Protein AF-A0A433ST69-F1 (afdb_monomer)

Foldseek 3Di:
DDDDDDPVVVVVVVCVVQPPPNVVVLQVQLVVLQVLLLVVLVPDPQKAFPDNGADRSKTKIFGHEPVLPPDDCDPVSQVVSLVLQVQLQVLCVVVVLDHWDWDADVVVRRGIITMDGSNDSPDDVVVSVVVVVSSCVSRHPD

Nearest PDB structures (foldseek):
  7a0a-assembly2_D  TM=9.692E-01  e=7.967E-15  Mus musculus
  6enz-assembly1_B  TM=9.744E-01  e=7.047E-14  Mus musculus
  2jis-assembly1_A  TM=9.647E-01  e=4.557E-14  Homo sapiens
  2jis-assembly1_B  TM=9.656E-01  e=7.982E-14  Homo sapiens
  6enz-assembly1_A  TM=9.696E-01  e=1.314E-13  Mus musculus

Solvent-accessible surface area (backbone atoms only — not comparable to full-atom values): 8260 Å² total; per-residue (Å²): 134,87,86,76,85,79,65,63,59,64,55,49,54,52,43,72,73,43,39,70,67,48,52,48,53,48,50,53,52,13,41,52,52,36,51,56,49,51,57,49,41,73,73,40,85,47,43,43,68,75,48,101,62,66,60,81,35,36,42,47,32,38,70,46,30,67,85,58,59,94,55,77,87,45,76,67,50,48,52,52,40,32,57,47,43,60,56,43,44,53,49,29,61,73,67,66,82,52,90,70,52,68,49,62,40,75,94,75,71,38,57,38,27,37,48,48,70,41,73,64,81,81,70,45,73,66,58,54,52,47,50,57,53,49,50,49,69,68,26,62,88,88

Secondary structure (DSSP, 8-state):
------THHHHHHHHHHHHHHHHHHHHHHHHHHHHHHHHHHHHSTTEEESSSS-BTTEEEEEE--GGGTTS---HHHHHHHHHHHHHHHHHHHHHTS---EEEEEGGGTEEEEEEEE---TT--HHHHHHHHHHHHHHHTT-

Radius of gyration: 18.25 Å; Cα contacts (8 Å, |Δi|>4): 161; chains: 1; bounding box: 62×32×45 Å

InterPro domains:
  IPR002129 Pyridoxal phosphate-dependent decarboxylase, major domain [PF00282] (2-63)
  IPR015424 Pyridoxal phosphate-dependent transferase [SSF53383] (2-141)

Organism: Elysia chlorotica (NCBI:txid188477)

pLDDT: mean 92.84, std 4.68, range [58.81, 97.5]

Mean predicted aligned error: 4.38 Å

Structure (mmCIF, N/CA/C/O backbone):
data_AF-A0A433ST69-F1
#
_entry.id   AF-A0A433ST69-F1
#
loop_
_atom_site.group_PDB
_atom_site.id
_atom_site.type_symbol
_atom_site.label_atom_id
_atom_site.label_alt_id
_atom_site.label_comp_id
_atom_site.label_asym_id
_atom_site.label_entity_id
_atom_site.label_seq_id
_atom_site.pdbx_PDB_ins_code
_atom_site.Cartn_x
_atom_site.Cartn_y
_atom_site.Cartn_z
_atom_site.occupancy
_atom_site.B_iso_or_equiv
_atom_site.auth_seq_id
_atom_site.auth_comp_id
_atom_site.auth_asym_id
_atom_site.auth_atom_id
_atom_site.pdbx_PDB_model_num
ATOM 1 N N . MET A 1 1 ? 43.042 6.857 2.424 1.00 58.81 1 MET A N 1
ATOM 2 C CA . MET A 1 1 ? 42.179 7.146 1.255 1.00 58.81 1 MET A CA 1
ATOM 3 C C . MET A 1 1 ? 40.756 6.747 1.610 1.00 58.81 1 MET A C 1
ATOM 5 O O . MET A 1 1 ? 40.574 5.633 2.078 1.00 58.81 1 MET A O 1
ATOM 9 N N . CYS A 1 2 ? 39.778 7.642 1.450 1.00 79.62 2 CYS A N 1
ATOM 10 C CA . CYS A 1 2 ? 38.362 7.300 1.611 1.00 79.62 2 CYS A CA 1
ATOM 11 C C . CYS A 1 2 ? 37.861 6.686 0.293 1.00 79.62 2 CYS A C 1
ATOM 13 O O . CYS A 1 2 ? 37.955 7.333 -0.750 1.00 79.62 2 CYS A O 1
ATOM 15 N N . GLY A 1 3 ? 37.413 5.429 0.316 1.00 83.31 3 GLY A N 1
ATOM 16 C CA . GLY A 1 3 ? 36.854 4.758 -0.860 1.00 83.31 3 GLY A CA 1
ATOM 17 C C . GLY A 1 3 ? 35.431 5.238 -1.143 1.00 83.31 3 GLY A C 1
ATOM 18 O O . GLY A 1 3 ? 34.632 5.374 -0.219 1.00 83.31 3 GLY A O 1
ATOM 19 N N . ARG A 1 4 ? 35.103 5.483 -2.417 1.00 92.00 4 ARG A N 1
ATOM 20 C CA . ARG A 1 4 ? 33.747 5.835 -2.865 1.00 92.00 4 ARG A CA 1
ATOM 21 C C . ARG A 1 4 ? 33.208 4.738 -3.775 1.00 92.00 4 ARG A C 1
ATOM 23 O O . ARG A 1 4 ? 33.824 4.435 -4.794 1.00 92.00 4 ARG A O 1
ATOM 30 N N . ASN A 1 5 ? 32.059 4.173 -3.413 1.00 92.75 5 ASN A N 1
ATOM 31 C CA . ASN A 1 5 ? 31.383 3.161 -4.222 1.00 92.75 5 ASN A CA 1
ATOM 32 C C . ASN A 1 5 ? 30.902 3.746 -5.559 1.00 92.75 5 ASN A C 1
ATOM 34 O O . ASN A 1 5 ? 30.479 4.901 -5.639 1.00 92.75 5 ASN A O 1
ATOM 38 N N . VAL A 1 6 ? 30.972 2.939 -6.618 1.00 93.06 6 VAL A N 1
ATOM 39 C CA . VAL A 1 6 ? 30.587 3.334 -7.980 1.00 93.06 6 VAL A CA 1
ATOM 40 C C . VAL A 1 6 ? 29.143 2.902 -8.258 1.00 93.06 6 VAL A C 1
ATOM 42 O O . VAL A 1 6 ? 28.894 1.900 -8.923 1.00 93.06 6 VAL A O 1
ATOM 45 N N . ASP A 1 7 ? 28.166 3.656 -7.750 1.00 94.25 7 ASP A N 1
ATOM 46 C CA . ASP A 1 7 ? 26.740 3.329 -7.940 1.00 94.25 7 ASP A CA 1
ATOM 47 C C . ASP A 1 7 ? 26.182 3.737 -9.314 1.00 94.25 7 ASP A C 1
ATOM 49 O O . ASP A 1 7 ? 25.184 3.177 -9.770 1.00 94.25 7 ASP A O 1
ATOM 53 N N . ILE A 1 8 ? 26.865 4.647 -10.021 1.00 95.94 8 ILE A N 1
ATOM 54 C CA . ILE A 1 8 ? 26.445 5.154 -11.339 1.00 95.94 8 ILE A CA 1
ATOM 55 C C . ILE A 1 8 ? 26.331 4.055 -12.400 1.00 95.94 8 ILE A C 1
ATOM 57 O O . ILE A 1 8 ? 25.488 4.141 -13.288 1.00 95.94 8 ILE A O 1
ATOM 61 N N . VAL A 1 9 ? 27.135 2.993 -12.292 1.00 96.31 9 VAL A N 1
ATOM 62 C CA . VAL A 1 9 ? 27.148 1.901 -13.275 1.00 96.31 9 VAL A CA 1
ATOM 63 C C . VAL A 1 9 ? 25.820 1.139 -13.273 1.00 96.31 9 VAL A C 1
ATOM 65 O O . VAL A 1 9 ? 25.328 0.794 -14.343 1.00 96.31 9 VAL A O 1
ATOM 68 N N . LYS A 1 10 ? 25.193 0.939 -12.103 1.00 96.00 10 LYS A N 1
ATOM 69 C CA . LYS A 1 10 ? 23.901 0.236 -11.987 1.00 96.00 10 LYS A CA 1
ATOM 70 C C . LYS A 1 10 ? 22.795 1.000 -12.715 1.00 96.00 10 LYS A C 1
ATOM 72 O O . LYS A 1 10 ? 22.068 0.423 -13.519 1.00 96.00 10 LYS A O 1
ATOM 77 N N . LEU A 1 11 ? 22.713 2.307 -12.457 1.00 95.81 11 LEU A N 1
ATOM 78 C CA . LEU A 1 11 ? 21.744 3.186 -13.105 1.00 95.81 11 LEU A CA 1
ATOM 79 C C . LEU A 1 11 ? 22.001 3.264 -14.611 1.00 95.81 11 LEU A C 1
ATOM 81 O O . LEU A 1 11 ? 21.078 3.078 -15.395 1.00 95.81 11 LEU A O 1
ATOM 85 N N . TRP A 1 12 ? 23.254 3.487 -15.018 1.00 96.56 12 TRP A N 1
ATOM 86 C CA . TRP A 1 12 ? 23.617 3.595 -16.429 1.00 96.56 12 TRP A CA 1
ATOM 87 C C . TRP A 1 12 ? 23.290 2.316 -17.205 1.00 96.56 12 TRP A C 1
ATOM 89 O O . TRP A 1 12 ? 22.713 2.403 -18.283 1.00 96.56 12 TRP A O 1
ATOM 99 N N . MET A 1 13 ? 23.583 1.131 -16.657 1.00 97.31 13 MET A N 1
ATOM 100 C CA . MET A 1 13 ? 23.238 -0.142 -17.303 1.00 97.31 13 MET A CA 1
ATOM 101 C C . MET A 1 13 ? 21.725 -0.308 -17.476 1.00 97.31 13 MET A C 1
ATOM 103 O O . MET A 1 13 ? 21.276 -0.674 -18.560 1.00 97.31 13 MET A O 1
ATOM 107 N N . GLN A 1 14 ? 20.934 0.002 -16.442 1.00 95.88 14 GLN A N 1
ATOM 108 C CA . GLN A 1 14 ? 19.473 -0.052 -16.530 1.00 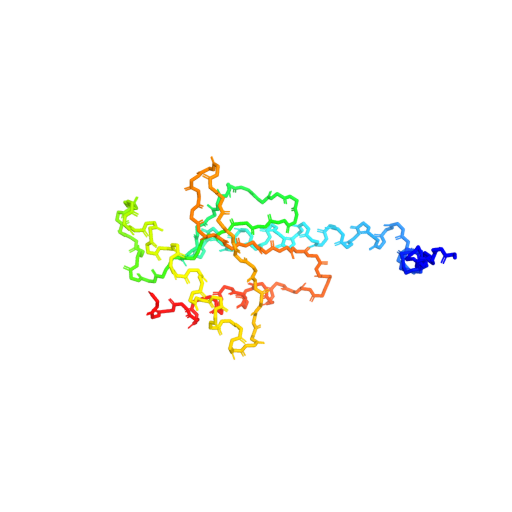95.88 14 GLN A CA 1
ATOM 109 C C . GLN A 1 14 ? 18.935 0.925 -17.583 1.00 95.88 14 GLN A C 1
ATOM 111 O O . GLN A 1 14 ? 18.111 0.542 -18.411 1.00 95.88 14 GLN A O 1
ATOM 116 N N . TRP A 1 15 ? 19.441 2.158 -17.591 1.00 96.38 15 TRP A N 1
ATOM 117 C CA . TRP A 1 15 ? 19.018 3.191 -18.533 1.00 96.38 15 TRP A CA 1
ATOM 118 C C . TRP A 1 15 ? 19.421 2.855 -19.971 1.00 96.38 15 TRP A C 1
ATOM 120 O O . TRP A 1 15 ? 18.638 3.038 -20.893 1.00 96.38 15 TRP A O 1
ATOM 130 N N . ARG A 1 16 ? 20.615 2.291 -20.186 1.00 97.00 16 ARG A N 1
ATOM 131 C CA . ARG A 1 16 ? 21.045 1.817 -21.510 1.00 97.00 16 ARG A CA 1
ATOM 132 C C . ARG A 1 16 ? 20.205 0.652 -22.027 1.00 97.00 16 ARG A C 1
ATOM 134 O O . ARG A 1 16 ? 20.050 0.546 -23.237 1.00 97.00 16 ARG A O 1
ATOM 141 N N . ALA A 1 17 ? 19.702 -0.210 -21.143 1.00 96.50 17 ALA A N 1
ATOM 142 C CA . ALA A 1 17 ? 18.868 -1.349 -21.519 1.00 96.50 17 ALA A CA 1
ATOM 143 C C . ALA A 1 17 ? 17.415 -0.951 -21.828 1.00 96.50 17 ALA A C 1
ATOM 145 O O . ALA A 1 17 ? 16.819 -1.507 -22.744 1.00 96.50 17 ALA A O 1
ATOM 146 N N . LEU A 1 18 ? 16.848 -0.014 -21.063 1.00 95.50 18 LEU A N 1
ATOM 147 C CA . LEU A 1 18 ? 15.449 0.409 -21.197 1.00 95.50 18 LEU A CA 1
ATOM 148 C C . LEU A 1 18 ? 15.264 1.608 -22.138 1.00 95.50 18 LEU A C 1
ATOM 150 O O . LEU A 1 18 ? 14.197 1.771 -22.724 1.00 95.50 18 LEU A O 1
ATOM 154 N N . GLY A 1 19 ? 16.288 2.452 -22.276 1.00 97.06 19 GLY A N 1
ATOM 155 C CA . GLY A 1 19 ? 16.159 3.771 -22.888 1.00 97.06 19 GLY A CA 1
ATOM 156 C C . GLY A 1 19 ? 15.256 4.704 -22.077 1.00 97.06 19 GLY A C 1
ATOM 157 O O . GLY A 1 19 ? 14.754 4.344 -21.012 1.00 97.06 19 GLY A O 1
ATOM 158 N N . ASP A 1 20 ? 15.040 5.911 -22.596 1.00 97.50 20 ASP A N 1
ATOM 159 C CA . ASP A 1 20 ? 14.142 6.884 -21.963 1.00 97.50 20 ASP A CA 1
ATOM 160 C C . ASP A 1 20 ? 12.693 6.379 -21.958 1.00 97.50 20 ASP A C 1
ATOM 162 O O . ASP A 1 20 ? 12.045 6.398 -20.916 1.00 97.50 20 ASP A O 1
ATOM 166 N N . ALA A 1 21 ? 12.232 5.806 -23.075 1.00 97.12 21 ALA A N 1
ATOM 167 C CA . ALA A 1 21 ? 10.875 5.272 -23.207 1.00 97.12 21 ALA A CA 1
ATOM 168 C C . ALA A 1 21 ? 10.569 4.143 -22.205 1.00 97.12 21 ALA A C 1
ATOM 170 O O . ALA A 1 21 ? 9.514 4.135 -21.584 1.00 97.12 21 ALA A O 1
ATOM 171 N N . GLY A 1 22 ? 11.496 3.201 -21.985 1.00 95.44 22 GLY A N 1
ATOM 172 C CA . GLY A 1 22 ? 11.278 2.133 -21.002 1.00 95.44 22 GLY A CA 1
ATOM 173 C C . GLY A 1 22 ? 11.363 2.616 -19.548 1.00 95.44 22 GLY A C 1
ATOM 174 O O . GLY A 1 22 ? 10.836 1.964 -18.644 1.00 95.44 22 GLY A O 1
ATOM 175 N N . MET A 1 23 ? 12.036 3.744 -19.296 1.00 95.19 23 MET A N 1
ATOM 176 C CA . MET A 1 23 ? 12.022 4.404 -17.988 1.00 95.19 23 MET A CA 1
ATOM 177 C C . MET A 1 23 ? 10.701 5.149 -17.762 1.00 95.19 23 MET A C 1
ATOM 179 O O . MET A 1 23 ? 10.157 5.052 -16.665 1.00 95.19 23 MET A O 1
ATOM 183 N N . GLU A 1 24 ? 10.180 5.829 -18.786 1.00 95.94 24 GLU A N 1
ATOM 184 C CA . GLU A 1 24 ? 8.864 6.482 -18.798 1.00 95.94 24 GLU A CA 1
ATOM 185 C C . GLU A 1 24 ? 7.738 5.468 -18.554 1.00 95.94 24 GLU A C 1
ATOM 187 O O . GLU A 1 24 ? 7.036 5.580 -17.553 1.00 95.94 24 GLU A O 1
ATOM 192 N N . GLU A 1 25 ? 7.680 4.389 -19.343 1.00 95.06 25 GLU A N 1
ATOM 193 C CA . GLU A 1 25 ? 6.683 3.314 -19.199 1.00 95.06 25 GLU A CA 1
ATOM 194 C C . GLU A 1 25 ? 6.650 2.742 -17.771 1.00 95.06 25 GLU A C 1
ATOM 196 O O . GLU A 1 25 ? 5.593 2.458 -17.208 1.00 95.06 25 GLU A O 1
ATOM 201 N N . LYS A 1 26 ? 7.822 2.594 -17.139 1.00 92.94 26 LYS A N 1
ATOM 202 C CA . LYS A 1 26 ? 7.916 2.104 -15.760 1.00 92.94 26 LYS A CA 1
ATOM 203 C C . LYS A 1 26 ? 7.271 3.065 -14.757 1.00 92.94 26 LYS A C 1
ATOM 205 O O . LYS A 1 26 ? 6.718 2.604 -13.758 1.00 92.94 26 LYS A O 1
ATOM 210 N N . ILE A 1 27 ? 7.407 4.371 -14.970 1.00 94.06 27 ILE A N 1
ATOM 211 C CA . ILE A 1 27 ? 6.789 5.387 -14.116 1.00 94.06 27 ILE A CA 1
ATOM 212 C C . ILE A 1 27 ? 5.283 5.419 -14.361 1.00 94.06 27 ILE A C 1
ATOM 214 O O . ILE A 1 27 ? 4.530 5.351 -13.389 1.00 94.06 27 ILE A O 1
ATOM 218 N N . ASP A 1 28 ? 4.858 5.423 -15.623 1.00 95.25 28 ASP A N 1
ATOM 219 C CA . ASP 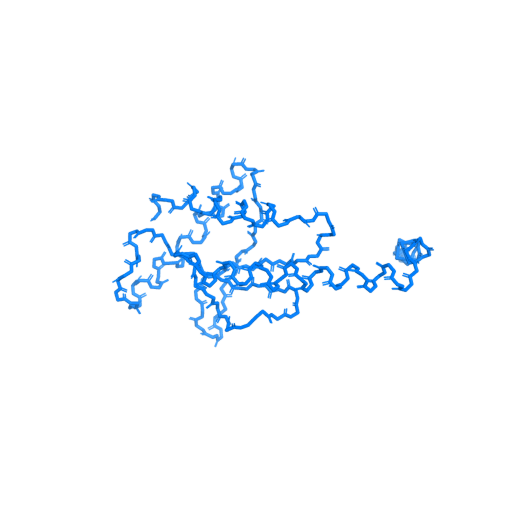A 1 28 ? 3.446 5.435 -16.014 1.00 95.25 28 ASP A CA 1
ATOM 220 C C . ASP A 1 28 ? 2.688 4.244 -15.423 1.00 95.25 28 ASP A C 1
ATOM 222 O O . ASP A 1 28 ? 1.650 4.424 -14.787 1.00 95.25 28 ASP A O 1
ATOM 226 N N . LEU A 1 29 ? 3.267 3.041 -15.495 1.00 94.62 29 LEU A N 1
ATOM 227 C CA . LEU A 1 29 ? 2.706 1.841 -14.870 1.00 94.62 29 LEU A CA 1
ATOM 228 C C . LEU A 1 29 ? 2.569 1.980 -13.343 1.00 94.62 29 LEU A C 1
ATOM 230 O O . LEU A 1 29 ? 1.643 1.440 -12.735 1.00 94.62 29 LEU A O 1
ATOM 234 N N . GLY A 1 30 ? 3.493 2.687 -12.690 1.00 94.88 30 GLY A N 1
ATOM 235 C CA . GLY A 1 30 ? 3.398 2.981 -11.261 1.00 94.88 30 GLY A CA 1
ATOM 236 C C . GLY A 1 30 ? 2.201 3.877 -10.935 1.00 94.88 30 GLY A C 1
ATOM 237 O O . GLY A 1 30 ? 1.492 3.624 -9.958 1.00 94.88 30 GLY A O 1
ATOM 238 N N . PHE A 1 31 ? 1.949 4.890 -11.768 1.00 95.50 31 PHE A N 1
ATOM 239 C CA . PHE A 1 31 ? 0.786 5.771 -11.647 1.00 95.50 31 PHE A CA 1
ATOM 240 C C . PHE A 1 31 ? -0.529 5.046 -11.951 1.00 95.50 31 PHE A C 1
ATOM 242 O O . PHE A 1 31 ? -1.481 5.193 -11.186 1.00 95.50 31 PHE A O 1
ATOM 249 N N . GLU A 1 32 ? -0.573 4.216 -12.995 1.00 95.25 32 GLU A N 1
ATOM 250 C CA . GLU A 1 32 ? -1.742 3.398 -13.344 1.00 95.25 32 GLU A CA 1
ATOM 251 C C . GLU A 1 32 ? -2.128 2.462 -12.190 1.00 95.25 32 GLU A C 1
ATOM 253 O O . GLU A 1 32 ? -3.266 2.476 -11.717 1.00 95.25 32 GLU A O 1
ATOM 258 N N . ASN A 1 33 ? -1.156 1.719 -11.651 1.00 95.62 33 ASN A N 1
ATOM 259 C CA . ASN A 1 33 ? -1.375 0.849 -10.496 1.00 95.62 33 ASN A CA 1
ATOM 260 C C . ASN A 1 33 ? -1.826 1.635 -9.258 1.00 95.62 33 ASN A C 1
ATOM 262 O O . ASN A 1 33 ? -2.654 1.154 -8.478 1.00 95.62 33 ASN A O 1
ATOM 266 N N . ALA A 1 34 ? -1.291 2.844 -9.058 1.00 95.00 34 ALA A N 1
ATOM 267 C CA . ALA A 1 34 ? -1.696 3.684 -7.941 1.00 95.00 34 ALA A CA 1
ATOM 268 C C . ALA A 1 34 ? -3.143 4.168 -8.076 1.00 95.00 34 ALA A C 1
ATOM 270 O O . ALA A 1 34 ? -3.886 4.161 -7.087 1.00 95.00 34 ALA A O 1
ATOM 271 N N . GLN A 1 35 ? -3.561 4.520 -9.291 1.00 94.88 35 GLN A N 1
ATOM 272 C CA . GLN A 1 35 ? -4.942 4.865 -9.591 1.00 94.88 35 GLN A CA 1
ATOM 273 C C . GLN A 1 35 ? -5.873 3.668 -9.375 1.00 94.88 35 GLN A C 1
ATOM 275 O O . GLN A 1 35 ? -6.816 3.783 -8.589 1.00 94.88 35 GLN A O 1
ATOM 280 N N . TYR A 1 36 ? -5.559 2.511 -9.969 1.00 95.25 36 TYR A N 1
ATOM 281 C CA . TYR A 1 36 ? -6.348 1.285 -9.821 1.00 95.25 36 TYR A CA 1
ATOM 282 C C . TYR A 1 36 ? -6.551 0.913 -8.348 1.00 95.25 36 TYR A C 1
ATOM 284 O O . TYR A 1 36 ? -7.678 0.722 -7.886 1.00 95.25 36 TYR A O 1
ATOM 292 N N . PHE A 1 37 ? -5.467 0.867 -7.568 1.00 95.75 37 PHE A N 1
ATOM 293 C CA . PHE A 1 37 ? -5.553 0.502 -6.156 1.00 95.75 37 PHE A CA 1
ATOM 294 C C . PHE A 1 37 ? -6.343 1.530 -5.338 1.00 95.75 37 PHE A C 1
ATOM 296 O O . PHE A 1 37 ? -7.096 1.160 -4.439 1.00 95.75 37 PHE A O 1
ATOM 303 N N . THR A 1 38 ? -6.225 2.819 -5.663 1.00 94.94 38 THR A N 1
ATOM 304 C CA . THR A 1 38 ? -6.988 3.881 -4.992 1.00 94.94 38 THR A CA 1
ATOM 305 C C . THR A 1 38 ? -8.488 3.759 -5.262 1.00 94.94 38 THR A C 1
ATOM 307 O O . THR A 1 38 ? -9.291 3.922 -4.343 1.00 94.94 38 THR A O 1
ATOM 310 N N . GLU A 1 39 ? -8.886 3.446 -6.495 1.00 94.75 39 GLU A N 1
ATOM 311 C CA . GLU A 1 39 ? -10.288 3.196 -6.851 1.00 94.75 39 GLU A CA 1
ATOM 312 C C . GLU A 1 39 ? -10.837 1.970 -6.110 1.00 94.75 39 GLU A C 1
ATOM 314 O O . GLU A 1 39 ? -11.924 2.027 -5.530 1.00 94.75 39 GLU A O 1
ATOM 319 N N . LYS A 1 40 ? -10.051 0.891 -6.023 1.00 95.69 40 LYS A N 1
ATOM 320 C CA . LYS A 1 40 ? -10.416 -0.305 -5.253 1.00 95.69 40 LYS A CA 1
ATOM 321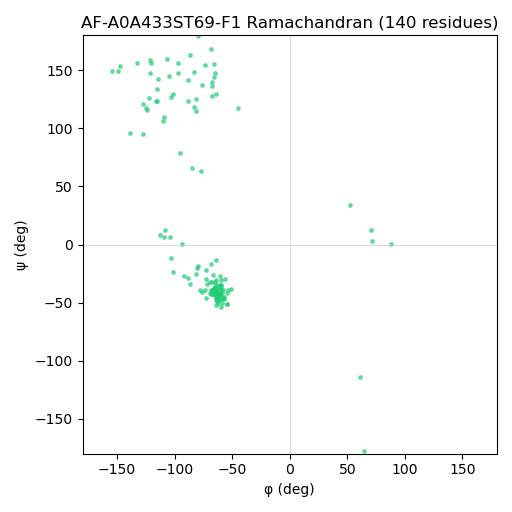 C C . LYS A 1 40 ? -10.566 -0.030 -3.761 1.00 95.69 40 LYS A C 1
ATOM 323 O O . LYS A 1 40 ? -11.555 -0.464 -3.170 1.00 95.69 40 LYS A O 1
ATOM 328 N N . LEU A 1 41 ? -9.641 0.718 -3.157 1.00 95.06 41 LEU A N 1
ATOM 329 C CA . LEU A 1 41 ? -9.722 1.117 -1.747 1.00 95.06 41 LEU A CA 1
ATOM 330 C C . LEU A 1 41 ? -10.985 1.936 -1.451 1.00 95.06 41 LEU A C 1
ATOM 332 O O . LEU A 1 41 ? -11.555 1.790 -0.377 1.00 95.06 41 LEU A O 1
ATOM 336 N N . LYS A 1 42 ? -11.435 2.782 -2.388 1.00 93.81 42 LYS A N 1
ATOM 337 C CA . LYS A 1 42 ? -12.653 3.596 -2.222 1.00 93.81 42 LYS A CA 1
ATOM 338 C C . LYS A 1 42 ? -13.937 2.762 -2.232 1.00 93.81 42 LYS A C 1
ATOM 340 O O . LYS A 1 42 ? -14.900 3.142 -1.573 1.00 93.81 42 LYS A O 1
ATOM 345 N N . VAL A 1 43 ? -13.965 1.663 -2.987 1.00 94.69 43 VAL A N 1
ATOM 346 C CA . VAL A 1 43 ? -15.140 0.777 -3.102 1.00 94.69 43 VAL A CA 1
ATOM 347 C C . VAL A 1 43 ? -15.151 -0.306 -2.020 1.00 94.69 43 VAL A C 1
ATOM 349 O O . VAL A 1 43 ? -16.216 -0.774 -1.622 1.00 94.69 43 VAL A O 1
ATOM 352 N N . THR A 1 44 ? -13.978 -0.713 -1.536 1.00 94.31 44 THR A N 1
ATOM 353 C CA . THR A 1 44 ? -13.846 -1.809 -0.570 1.00 94.31 44 THR A CA 1
ATOM 354 C C . THR A 1 44 ? -14.117 -1.319 0.849 1.00 94.31 44 THR A C 1
ATOM 356 O O . THR A 1 44 ? -13.476 -0.392 1.343 1.00 94.31 44 THR A O 1
ATOM 359 N N . GLU A 1 45 ? -15.057 -1.964 1.538 1.00 92.88 45 GLU A N 1
ATOM 360 C CA . GLU A 1 45 ? -15.358 -1.646 2.932 1.00 92.88 45 GLU A CA 1
ATOM 361 C C . GLU A 1 45 ? -14.160 -1.959 3.840 1.00 92.88 45 GLU A C 1
ATOM 363 O O . GLU A 1 45 ? -13.423 -2.914 3.616 1.00 92.88 45 GLU A O 1
ATOM 368 N N . GLY A 1 46 ? -13.981 -1.179 4.905 1.00 93.31 46 GLY A N 1
ATOM 369 C CA . GLY A 1 46 ? -12.885 -1.389 5.849 1.00 93.31 46 GLY A CA 1
ATOM 370 C C . GLY A 1 46 ? -11.594 -0.679 5.471 1.00 93.31 46 GLY A C 1
ATOM 371 O O . GLY A 1 46 ? -10.639 -0.741 6.234 1.00 93.31 46 GLY A O 1
ATOM 372 N N . PHE A 1 47 ? -11.561 0.052 4.361 1.00 95.50 47 PHE A N 1
ATOM 373 C CA . PHE A 1 47 ? -10.426 0.888 3.998 1.00 95.50 47 PHE A CA 1
ATOM 374 C C . PHE A 1 47 ? -10.835 2.355 3.993 1.00 95.50 47 PHE A C 1
ATOM 376 O O . PHE A 1 47 ? -11.881 2.733 3.468 1.00 95.50 47 PHE A O 1
ATOM 383 N N . LYS A 1 48 ? -10.003 3.201 4.604 1.00 93.94 48 LYS A N 1
ATOM 384 C CA . LYS A 1 48 ? -10.215 4.649 4.633 1.00 93.94 48 LYS A CA 1
ATOM 385 C C . LYS A 1 48 ? -8.965 5.360 4.156 1.00 93.94 48 LYS A C 1
ATOM 387 O O . LYS A 1 48 ? -7.899 5.214 4.744 1.00 93.94 48 LYS A O 1
ATOM 392 N N . MET A 1 49 ? -9.100 6.142 3.095 1.00 94.62 49 MET A N 1
ATOM 393 C CA . MET A 1 49 ? -7.997 6.924 2.549 1.00 94.62 49 MET A CA 1
ATOM 394 C C . MET A 1 49 ? -7.578 8.038 3.519 1.00 94.62 49 MET A C 1
ATOM 396 O O . MET A 1 49 ? -8.427 8.732 4.079 1.00 94.62 49 MET A O 1
ATOM 400 N N . VAL A 1 50 ? -6.266 8.223 3.696 1.00 92.4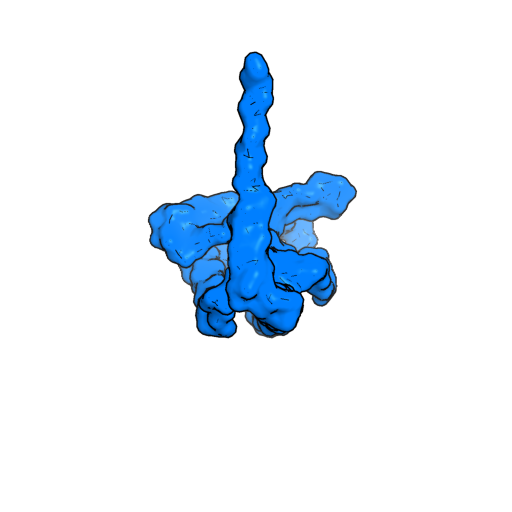4 50 VAL A N 1
ATOM 401 C CA . VAL A 1 50 ? -5.703 9.320 4.509 1.00 92.44 50 VAL A CA 1
ATOM 402 C C . VAL A 1 50 ? -5.822 10.655 3.781 1.00 92.44 50 VAL A C 1
ATOM 404 O O . VAL A 1 50 ? -6.114 11.685 4.384 1.00 92.44 50 VAL A O 1
ATOM 407 N N . LEU A 1 51 ? -5.602 10.627 2.468 1.00 88.12 51 LEU A N 1
ATOM 408 C CA . LEU A 1 51 ? -5.752 11.759 1.563 1.00 88.12 51 LEU A CA 1
ATOM 409 C C . LEU A 1 51 ? -6.773 11.398 0.476 1.00 88.12 51 LEU A C 1
ATOM 411 O O . LEU A 1 51 ? -6.834 10.236 0.084 1.00 88.12 51 LEU A O 1
ATOM 415 N N . PRO A 1 52 ? -7.562 12.359 -0.037 1.00 82.75 52 PRO A N 1
ATOM 416 C CA . PRO A 1 52 ? -8.591 12.082 -1.048 1.00 82.75 52 PRO A CA 1
ATOM 417 C C . PRO A 1 52 ? -8.022 11.489 -2.350 1.00 82.75 52 PRO A C 1
ATOM 419 O O . PRO A 1 52 ? -8.705 10.730 -3.050 1.00 82.75 52 PRO A O 1
ATOM 422 N N . GLU A 1 53 ? -6.762 11.810 -2.641 1.00 84.88 53 GLU A N 1
ATOM 423 C CA . GLU A 1 53 ? -5.997 11.355 -3.796 1.00 84.88 53 GLU A CA 1
ATOM 424 C C . GLU A 1 53 ? -4.611 10.867 -3.359 1.00 84.88 53 GLU A C 1
ATOM 426 O O . GLU A 1 53 ? -4.094 11.252 -2.303 1.00 84.88 53 GLU A O 1
ATOM 431 N N . PHE A 1 54 ? -4.015 9.998 -4.173 1.00 84.69 54 PHE A N 1
ATOM 432 C CA . PHE A 1 54 ? -2.656 9.513 -3.964 1.00 84.69 54 PHE A CA 1
ATOM 433 C C . PHE A 1 54 ? -1.627 10.606 -4.301 1.00 84.69 54 PHE A C 1
ATOM 435 O O . PHE A 1 54 ? -1.885 11.512 -5.089 1.00 84.69 54 PHE A O 1
ATOM 442 N N . GLN A 1 55 ? -0.437 10.529 -3.700 1.00 84.00 55 GLN A N 1
ATOM 443 C CA . GLN A 1 55 ? 0.649 11.477 -3.965 1.00 84.00 55 GLN A CA 1
ATOM 444 C C . GLN A 1 55 ? 1.768 10.776 -4.738 1.00 84.00 55 GLN A C 1
ATOM 446 O O . GLN A 1 55 ? 2.539 10.000 -4.162 1.00 84.00 55 GLN A O 1
ATOM 451 N N . CYS 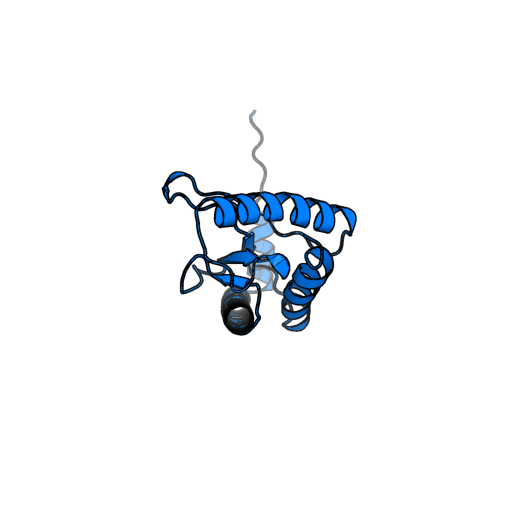A 1 56 ? 1.879 11.075 -6.037 1.00 88.94 56 CYS A N 1
ATOM 452 C CA . CYS A 1 56 ? 2.773 10.372 -6.964 1.00 88.94 56 CYS A CA 1
ATOM 453 C C . CYS A 1 56 ? 2.399 8.881 -7.059 1.00 88.94 56 CYS A C 1
ATOM 455 O O . CYS A 1 56 ? 1.304 8.564 -7.493 1.00 88.94 56 CYS A O 1
ATOM 457 N N . ILE A 1 57 ? 3.254 7.970 -6.599 1.00 92.06 57 ILE A N 1
ATOM 458 C CA . ILE A 1 57 ? 2.980 6.523 -6.554 1.00 92.06 57 ILE A CA 1
ATOM 459 C C . ILE A 1 57 ? 2.746 6.015 -5.122 1.00 92.06 57 ILE A C 1
ATOM 461 O O . ILE A 1 57 ? 2.783 4.810 -4.871 1.00 92.06 57 ILE A O 1
ATOM 465 N N . ASN A 1 58 ? 2.563 6.933 -4.164 1.00 93.94 58 ASN A N 1
ATOM 466 C CA . ASN A 1 58 ? 2.355 6.616 -2.753 1.00 93.94 58 ASN A CA 1
ATOM 467 C C . ASN A 1 58 ? 0.877 6.717 -2.385 1.00 93.94 58 ASN A C 1
ATOM 469 O O . ASN A 1 58 ? 0.244 7.758 -2.588 1.00 93.94 58 ASN A O 1
ATOM 473 N N . ILE A 1 59 ? 0.365 5.667 -1.753 1.00 94.88 59 ILE A N 1
ATOM 474 C CA . ILE A 1 59 ? -1.028 5.581 -1.322 1.00 94.88 59 ILE A CA 1
ATOM 475 C C . ILE A 1 59 ? -1.038 5.348 0.180 1.00 94.88 59 ILE A C 1
ATOM 477 O O . ILE A 1 59 ? -0.389 4.426 0.684 1.00 94.88 59 ILE A O 1
ATOM 481 N N . CYS A 1 60 ? -1.766 6.209 0.885 1.00 95.00 60 CYS A N 1
ATOM 482 C CA . CYS A 1 60 ? -1.857 6.207 2.336 1.00 95.00 60 CYS A CA 1
ATOM 483 C C . CYS A 1 60 ? -3.293 5.897 2.761 1.00 95.00 60 CYS A C 1
ATOM 485 O O . CYS A 1 60 ? -4.217 6.620 2.380 1.00 95.00 60 CYS A O 1
ATOM 487 N N . PHE A 1 61 ? -3.480 4.852 3.564 1.00 95.81 61 PHE A N 1
ATOM 488 C CA . PHE A 1 61 ? -4.803 4.402 3.999 1.00 95.81 61 PHE A CA 1
ATOM 489 C C . PHE A 1 61 ? -4.770 3.793 5.406 1.00 95.81 61 PHE A C 1
ATOM 491 O O . PHE A 1 61 ? -3.753 3.266 5.856 1.00 95.81 61 PHE A O 1
ATOM 498 N N . TRP A 1 62 ? -5.901 3.846 6.101 1.00 95.81 62 TRP A N 1
ATOM 499 C CA . TRP A 1 62 ? -6.172 3.079 7.312 1.00 95.81 62 TRP A CA 1
ATOM 500 C C . TRP A 1 62 ? -6.966 1.821 6.971 1.00 95.81 62 TRP A C 1
ATOM 502 O O . TRP A 1 62 ? -7.808 1.837 6.071 1.00 95.81 62 TRP A O 1
ATOM 512 N N . TYR A 1 63 ? -6.724 0.759 7.735 1.00 96.12 63 TYR A N 1
ATOM 513 C CA . TYR A 1 63 ? -7.565 -0.432 7.749 1.00 96.12 63 TYR A CA 1
ATOM 514 C C . TYR A 1 63 ? -8.444 -0.417 9.002 1.00 96.12 63 TYR A C 1
ATOM 516 O O . TYR A 1 63 ? -7.950 -0.263 10.119 1.00 96.12 63 TYR A O 1
ATOM 524 N N . ILE A 1 64 ? -9.746 -0.571 8.800 1.00 95.25 64 ILE A N 1
ATOM 525 C CA . ILE A 1 64 ? -10.785 -0.553 9.818 1.00 95.25 64 ILE A CA 1
ATOM 526 C C . ILE A 1 64 ? -11.311 -1.988 9.958 1.00 95.25 64 ILE A C 1
ATOM 528 O O . ILE A 1 64 ? -12.008 -2.485 9.060 1.00 95.25 64 ILE A O 1
ATOM 532 N N . PRO A 1 65 ? -11.020 -2.674 11.075 1.00 93.00 65 PRO A N 1
ATOM 533 C CA . PRO A 1 65 ? -11.503 -4.028 11.292 1.00 93.00 65 PRO A CA 1
ATOM 534 C C . PRO A 1 65 ? -13.028 -4.053 11.416 1.00 93.00 65 PRO A C 1
ATOM 536 O O . PRO A 1 65 ? -13.654 -3.068 11.816 1.00 93.00 65 PRO A O 1
ATOM 539 N N . ARG A 1 66 ? -13.636 -5.205 11.117 1.00 92.06 66 ARG A N 1
ATOM 540 C CA . ARG A 1 66 ? -15.101 -5.379 11.044 1.00 92.06 66 ARG A CA 1
ATOM 541 C C . ARG A 1 66 ? -15.839 -4.871 12.281 1.00 92.06 66 ARG A C 1
ATOM 543 O O . ARG A 1 66 ? -16.877 -4.234 12.157 1.00 92.06 66 ARG A O 1
ATOM 550 N N . ARG A 1 67 ? -15.271 -5.076 13.473 1.00 90.94 67 ARG A N 1
ATOM 551 C CA . ARG A 1 67 ? -15.861 -4.644 14.753 1.00 90.94 67 ARG A CA 1
ATOM 552 C C . ARG A 1 67 ? -15.901 -3.123 14.965 1.00 90.94 67 ARG A C 1
ATOM 554 O O . ARG A 1 67 ? -16.582 -2.668 15.887 1.00 90.94 67 ARG A O 1
ATOM 561 N N . LEU A 1 68 ? -15.134 -2.356 14.188 1.00 90.94 68 LEU A N 1
ATOM 562 C CA . LEU A 1 68 ? -15.049 -0.893 14.262 1.00 90.94 68 LEU A CA 1
ATOM 563 C C . LEU A 1 68 ? -15.834 -0.190 13.145 1.00 90.94 68 LEU A C 1
ATOM 565 O O . LEU A 1 68 ? -16.054 1.017 13.235 1.00 90.94 68 LEU A O 1
ATOM 569 N N . ARG A 1 69 ? -16.294 -0.920 12.124 1.00 91.69 69 ARG A N 1
ATOM 570 C CA . ARG A 1 69 ? -17.075 -0.360 11.009 1.00 91.69 69 ARG A CA 1
ATOM 571 C C . ARG A 1 69 ? -18.450 0.111 11.490 1.00 91.69 69 ARG A C 1
ATOM 573 O O . ARG A 1 69 ? -19.067 -0.525 12.341 1.00 91.69 69 ARG A O 1
ATOM 580 N N . GLY A 1 70 ? -18.910 1.252 10.974 1.00 87.56 70 GLY A N 1
ATOM 581 C CA . GLY A 1 70 ? -20.217 1.837 11.307 1.00 87.56 70 GLY A CA 1
ATOM 582 C C . GLY A 1 70 ? -20.344 2.429 12.719 1.00 87.56 70 GLY A C 1
ATOM 583 O O . GLY A 1 70 ? -21.426 2.881 13.089 1.00 87.56 70 GLY A O 1
ATOM 584 N N . LYS A 1 71 ? -19.266 2.441 13.515 1.00 89.56 71 LYS A N 1
ATOM 585 C CA . LYS A 1 71 ? -19.227 3.107 14.825 1.00 89.56 71 LYS A CA 1
ATOM 586 C C . LYS A 1 71 ? -18.854 4.582 14.690 1.00 89.56 71 LYS A C 1
ATOM 588 O O . LYS A 1 71 ? -18.325 5.014 13.670 1.00 89.56 71 LYS A O 1
ATOM 593 N N . ILE A 1 72 ? -19.126 5.345 15.745 1.00 89.25 72 ILE A N 1
ATOM 594 C CA . ILE A 1 72 ? -18.736 6.753 15.835 1.00 89.25 72 ILE A CA 1
ATOM 595 C C . ILE A 1 72 ? -17.208 6.833 15.921 1.00 89.25 72 ILE A C 1
ATOM 597 O O . ILE A 1 72 ? -16.599 6.189 16.774 1.00 89.25 72 ILE A O 1
ATOM 601 N N . GLU A 1 73 ? -16.604 7.635 15.047 1.00 90.62 73 GLU A N 1
ATOM 602 C CA . GLU A 1 73 ? -15.157 7.865 14.985 1.00 90.62 73 GLU A CA 1
ATOM 603 C C . GLU A 1 73 ? -14.690 8.830 16.090 1.00 90.62 73 GLU A C 1
ATOM 605 O O . GLU A 1 73 ? -14.231 9.944 15.831 1.00 90.62 73 GLU A O 1
ATOM 610 N N . ASP A 1 74 ? -14.853 8.424 17.348 1.00 92.19 74 ASP A N 1
ATOM 611 C CA . ASP A 1 74 ? -14.369 9.184 18.495 1.00 92.19 74 ASP A CA 1
ATOM 612 C C . ASP A 1 74 ? -12.858 8.978 18.739 1.00 92.19 74 ASP A C 1
ATOM 614 O O . ASP A 1 74 ? -12.148 8.268 18.021 1.00 92.19 74 ASP A O 1
ATOM 618 N N . LYS A 1 75 ? -12.324 9.640 19.770 1.00 89.69 75 LYS A N 1
ATOM 619 C CA . LYS A 1 75 ? -10.898 9.536 20.105 1.00 89.69 75 LYS A CA 1
ATOM 620 C C . LYS A 1 75 ? -10.496 8.112 20.511 1.00 89.69 75 LYS A C 1
ATOM 622 O O . LYS A 1 75 ? -9.374 7.711 20.211 1.00 89.69 75 LYS A O 1
ATOM 627 N N . ALA A 1 76 ? -11.379 7.371 21.181 1.00 91.75 76 ALA A N 1
ATOM 628 C CA . ALA A 1 76 ? -11.110 5.993 21.585 1.00 91.75 76 ALA A CA 1
ATOM 629 C C . ALA A 1 76 ? -11.066 5.075 20.356 1.00 91.75 76 ALA A C 1
ATOM 631 O O . ALA A 1 76 ? -10.142 4.282 20.210 1.00 91.75 76 ALA A O 1
ATOM 632 N N . TRP A 1 77 ? -11.979 5.271 19.407 1.00 93.19 77 TRP A N 1
ATOM 633 C CA . TRP A 1 77 ? -12.017 4.571 18.131 1.00 93.19 77 TRP A CA 1
ATOM 634 C C . TRP A 1 77 ? -10.715 4.751 17.343 1.00 93.19 77 TRP A C 1
ATOM 636 O O . TRP A 1 77 ? -10.121 3.775 16.887 1.00 93.19 77 TRP A O 1
ATOM 646 N N . TRP A 1 78 ? -10.206 5.984 17.243 1.00 93.19 78 TRP A N 1
ATOM 647 C CA . TRP A 1 78 ? -8.928 6.243 16.572 1.00 93.19 78 TRP A CA 1
ATOM 648 C C . TRP A 1 78 ? -7.726 5.649 17.317 1.00 93.19 78 TRP A C 1
ATOM 650 O O . TRP A 1 78 ? -6.775 5.208 16.671 1.00 93.19 78 TRP A O 1
ATOM 660 N N . GLN A 1 79 ? -7.763 5.583 18.653 1.00 92.00 79 GLN A N 1
ATOM 661 C CA . GLN A 1 79 ? -6.755 4.854 19.434 1.00 92.00 79 GLN A CA 1
ATOM 662 C C . GLN A 1 79 ? -6.787 3.355 19.129 1.00 92.00 79 GLN A C 1
ATOM 664 O O . GLN A 1 79 ? -5.739 2.740 18.965 1.00 92.00 79 GLN A O 1
ATOM 669 N N . GLU A 1 80 ? -7.968 2.768 18.961 1.00 92.31 80 GLU A N 1
ATOM 670 C CA . GLU A 1 80 ? -8.062 1.365 18.575 1.00 92.31 80 GLU A CA 1
ATOM 671 C C . GLU A 1 80 ? -7.522 1.110 17.162 1.00 92.31 80 GLU A C 1
ATOM 673 O O . GLU A 1 80 ? -6.763 0.163 16.961 1.00 92.31 80 GLU A O 1
ATOM 678 N N . VAL A 1 81 ? -7.834 1.976 16.189 1.00 93.62 81 VAL A N 1
ATOM 679 C CA . VAL A 1 81 ? -7.252 1.896 14.834 1.00 93.62 81 VAL A CA 1
ATOM 680 C C . VAL A 1 81 ? -5.726 2.027 14.877 1.00 93.62 81 VAL A C 1
ATOM 682 O O . VAL A 1 81 ? -5.021 1.305 14.168 1.00 93.62 81 VAL A O 1
ATOM 685 N N . ASN A 1 82 ? -5.198 2.890 15.751 1.00 94.06 82 ASN A N 1
ATOM 686 C CA . ASN A 1 82 ? -3.759 3.024 15.962 1.00 94.06 82 ASN A CA 1
ATOM 687 C C . ASN A 1 82 ? -3.102 1.701 16.388 1.00 94.06 82 ASN A C 1
ATOM 689 O O . ASN A 1 82 ? -1.999 1.394 15.929 1.00 94.06 82 ASN A O 1
ATOM 693 N N . ASP A 1 83 ? -3.779 0.932 17.242 1.00 93.94 83 ASP A N 1
ATOM 694 C CA . ASP A 1 83 ? -3.290 -0.332 17.798 1.00 93.94 83 ASP A CA 1
ATOM 695 C C . ASP A 1 83 ? -3.486 -1.521 16.849 1.00 93.94 83 ASP A C 1
ATOM 697 O O . ASP A 1 83 ? -2.741 -2.505 16.918 1.00 93.94 83 ASP A O 1
ATOM 701 N N . VAL A 1 84 ? -4.462 -1.442 15.938 1.00 94.56 84 VAL A N 1
ATOM 702 C CA . VAL A 1 84 ? -4.654 -2.431 14.865 1.00 94.56 84 VAL A CA 1
ATOM 703 C C . VAL A 1 84 ? -3.428 -2.466 13.957 1.00 94.56 84 VAL A C 1
ATOM 705 O O . VAL A 1 84 ? -2.991 -3.550 13.563 1.00 94.56 84 VAL A O 1
ATOM 708 N N . ALA A 1 85 ? -2.832 -1.307 13.661 1.00 93.88 85 ALA A N 1
ATOM 709 C CA . ALA A 1 85 ? -1.792 -1.229 12.647 1.00 93.88 85 ALA A CA 1
ATOM 710 C C . ALA A 1 85 ? -0.523 -2.061 12.951 1.00 93.88 85 ALA A C 1
ATOM 712 O O . ALA A 1 85 ? -0.136 -2.885 12.108 1.00 93.88 85 ALA A O 1
ATOM 713 N N . PRO A 1 86 ? 0.090 -1.944 14.149 1.00 94.81 86 PRO A N 1
ATOM 714 C CA . PRO A 1 86 ? 1.205 -2.792 14.570 1.00 94.81 86 PRO A CA 1
ATOM 715 C C . PRO A 1 86 ? 0.855 -4.284 14.618 1.00 94.81 86 PRO A C 1
ATOM 717 O O . PRO A 1 86 ? 1.644 -5.110 14.159 1.00 94.81 86 PRO A O 1
ATOM 720 N N . LYS A 1 87 ? -0.339 -4.642 15.117 1.00 95.44 87 LYS A N 1
ATOM 721 C CA . LYS A 1 87 ? -0.786 -6.044 15.226 1.00 95.44 87 LYS A CA 1
ATOM 722 C C . LYS A 1 87 ? -0.929 -6.696 13.857 1.00 95.44 87 LYS A C 1
ATOM 724 O O . LYS A 1 87 ? -0.451 -7.808 13.637 1.00 95.44 87 LYS A O 1
ATOM 729 N N . LEU A 1 88 ? -1.556 -5.995 12.915 1.00 95.12 88 LEU A N 1
ATOM 730 C CA . LEU A 1 88 ? -1.710 -6.491 11.554 1.00 95.12 88 LEU A CA 1
ATOM 731 C C . LEU A 1 88 ? -0.345 -6.606 10.860 1.00 95.12 88 LEU A C 1
ATOM 733 O O . LEU A 1 88 ? -0.086 -7.601 10.188 1.00 95.12 88 LEU A O 1
ATOM 737 N N . LYS A 1 89 ? 0.570 -5.649 11.084 1.00 93.75 89 LYS A N 1
ATOM 738 C CA . LYS A 1 89 ? 1.945 -5.722 10.569 1.00 93.75 89 LYS A CA 1
ATOM 739 C C . LYS A 1 89 ? 2.701 -6.934 11.112 1.00 93.75 89 LYS A C 1
ATOM 741 O O . LYS A 1 89 ? 3.395 -7.605 10.352 1.00 93.75 89 LYS A O 1
ATOM 746 N N . GLU A 1 90 ? 2.573 -7.230 12.400 1.00 94.69 90 GLU A N 1
ATOM 747 C CA . GLU A 1 90 ? 3.174 -8.420 13.004 1.00 94.69 90 GLU A CA 1
ATOM 748 C C . GLU A 1 90 ? 2.654 -9.702 12.339 1.00 94.69 90 GLU A C 1
ATOM 750 O O . GLU A 1 90 ? 3.440 -10.581 11.980 1.00 94.69 90 GLU A O 1
ATOM 755 N N . ARG A 1 91 ? 1.340 -9.784 12.100 1.00 95.38 91 ARG A N 1
ATOM 756 C CA . ARG A 1 91 ? 0.715 -10.919 11.407 1.00 95.38 91 ARG A CA 1
ATOM 757 C C . ARG A 1 91 ? 1.179 -11.046 9.958 1.00 95.38 91 ARG A C 1
ATOM 759 O O . ARG A 1 91 ? 1.497 -12.152 9.537 1.00 95.38 91 ARG A O 1
ATOM 766 N N . MET A 1 92 ? 1.297 -9.932 9.235 1.00 94.25 92 MET A N 1
ATOM 767 C CA . MET A 1 92 ? 1.864 -9.894 7.881 1.00 94.25 92 MET A CA 1
ATOM 768 C C . MET A 1 92 ? 3.296 -10.446 7.856 1.00 94.25 92 MET A C 1
ATOM 770 O O . MET A 1 92 ? 3.622 -11.288 7.023 1.00 94.25 92 MET A O 1
ATOM 774 N N . MET A 1 93 ? 4.143 -10.032 8.808 1.00 93.81 93 MET A N 1
ATOM 775 C CA . MET A 1 93 ? 5.526 -10.517 8.901 1.00 93.81 93 MET A CA 1
ATOM 776 C C . MET A 1 93 ? 5.607 -12.005 9.251 1.00 93.81 93 MET A C 1
ATOM 778 O O . MET A 1 93 ? 6.434 -12.711 8.683 1.00 93.81 93 MET A O 1
ATOM 782 N N . LYS A 1 94 ? 4.747 -12.490 10.156 1.00 94.56 94 LYS A N 1
ATOM 783 C CA . LYS A 1 94 ? 4.681 -13.913 10.529 1.00 94.56 94 LYS A CA 1
ATOM 784 C C . LYS A 1 94 ? 4.156 -14.793 9.394 1.00 94.56 94 LYS A C 1
ATOM 786 O O . LYS A 1 94 ? 4.653 -15.899 9.219 1.00 94.56 94 LYS A O 1
ATOM 791 N N . ALA A 1 95 ? 3.164 -14.315 8.643 1.00 95.50 95 ALA A N 1
ATOM 792 C CA . ALA A 1 95 ? 2.612 -15.033 7.497 1.00 95.50 95 ALA A CA 1
ATOM 793 C C . ALA A 1 95 ? 3.573 -15.043 6.296 1.00 95.50 95 ALA A C 1
ATOM 795 O O . ALA A 1 95 ? 3.551 -15.985 5.511 1.00 95.50 95 ALA A O 1
ATOM 796 N N . GLY A 1 96 ? 4.406 -14.006 6.147 1.00 94.12 96 GLY A N 1
ATOM 797 C CA . GLY A 1 96 ? 5.364 -13.888 5.043 1.00 94.12 96 GLY A CA 1
ATOM 798 C C . GLY A 1 96 ? 4.717 -13.629 3.678 1.00 94.12 96 GLY A C 1
ATOM 799 O O . GLY A 1 96 ? 5.385 -13.736 2.656 1.00 94.12 96 GLY A O 1
ATOM 800 N N . THR A 1 97 ? 3.428 -13.295 3.656 1.00 92.62 97 THR A N 1
ATOM 801 C CA . THR A 1 97 ? 2.614 -13.101 2.446 1.00 92.62 97 THR A CA 1
ATOM 802 C C . THR A 1 97 ? 2.701 -11.685 1.894 1.00 92.62 97 THR A C 1
ATOM 804 O O . THR A 1 97 ? 2.643 -11.482 0.685 1.00 92.62 97 THR A O 1
ATOM 807 N N . LEU A 1 98 ? 2.842 -10.693 2.774 1.00 92.81 98 LEU A N 1
ATOM 808 C CA . LEU A 1 98 ? 2.820 -9.284 2.412 1.00 92.81 98 LEU A CA 1
ATOM 809 C C . LEU A 1 98 ? 3.706 -8.461 3.353 1.00 92.81 98 LEU A C 1
ATOM 811 O O . LEU A 1 98 ? 3.852 -8.765 4.536 1.00 92.81 98 LEU A O 1
ATOM 815 N N . MET A 1 99 ? 4.291 -7.375 2.842 1.00 93.19 99 MET A N 1
ATOM 816 C CA . MET A 1 99 ? 5.088 -6.455 3.648 1.00 93.19 99 MET A CA 1
ATOM 817 C C . MET A 1 99 ? 4.807 -4.996 3.279 1.00 93.19 99 MET A C 1
ATOM 819 O O . MET A 1 99 ? 5.439 -4.436 2.392 1.00 93.19 99 MET A O 1
ATOM 823 N N . ILE A 1 100 ? 3.910 -4.350 4.027 1.00 94.50 100 ILE A N 1
ATOM 824 C CA . ILE A 1 100 ? 3.627 -2.910 3.896 1.00 94.50 100 ILE A CA 1
ATOM 825 C C . ILE A 1 100 ? 4.052 -2.177 5.166 1.00 94.50 100 ILE A C 1
ATOM 827 O O . ILE A 1 100 ? 3.979 -2.729 6.266 1.00 94.50 100 ILE A O 1
ATOM 831 N N . GLN A 1 101 ? 4.597 -0.972 5.021 1.00 92.56 101 GLN A N 1
ATOM 832 C CA . GLN A 1 101 ? 5.003 -0.141 6.153 1.00 92.56 101 GLN A CA 1
ATOM 833 C C . GLN A 1 101 ? 3.801 0.627 6.705 1.00 92.56 101 GLN A C 1
ATOM 835 O O . GLN A 1 101 ? 2.909 1.013 5.950 1.00 92.56 101 GLN A O 1
ATOM 840 N N . TYR A 1 102 ? 3.807 0.872 8.012 1.00 94.81 102 TYR A N 1
ATOM 841 C CA . TYR A 1 102 ? 2.895 1.815 8.646 1.00 94.81 102 TYR A CA 1
ATOM 842 C C . TYR A 1 102 ? 3.691 2.911 9.353 1.00 94.81 102 TYR A C 1
ATOM 844 O O . TYR A 1 102 ? 4.853 2.712 9.713 1.00 94.81 102 TYR A O 1
ATOM 852 N N . GLN A 1 103 ? 3.065 4.065 9.541 1.00 92.62 103 GLN A N 1
ATOM 853 C CA . GLN A 1 103 ? 3.656 5.222 10.203 1.00 92.62 103 GLN A CA 1
ATOM 854 C C . GLN A 1 103 ? 2.557 6.095 10.814 1.00 92.62 103 GLN A C 1
ATOM 856 O O . GLN A 1 103 ? 1.452 6.162 10.280 1.00 92.62 103 GLN A O 1
ATOM 861 N N . ALA A 1 104 ? 2.861 6.771 11.917 1.00 91.88 104 ALA A N 1
ATOM 862 C CA . ALA A 1 104 ? 2.033 7.846 12.457 1.00 91.88 104 ALA A CA 1
ATOM 863 C C . ALA A 1 104 ? 2.588 9.200 11.998 1.00 91.88 104 ALA A C 1
ATOM 865 O O . ALA A 1 104 ? 3.780 9.320 11.703 1.00 91.88 104 ALA A O 1
ATOM 866 N N . LEU A 1 105 ? 1.739 10.227 11.961 1.00 89.19 105 LEU A N 1
ATOM 867 C CA . LEU A 1 105 ? 2.176 11.597 11.694 1.00 89.19 105 LEU A CA 1
ATOM 868 C C . LEU A 1 105 ? 1.661 12.515 12.803 1.00 89.19 105 LEU A C 1
ATOM 870 O O . LEU A 1 105 ? 0.527 12.996 12.752 1.00 89.19 105 LEU A O 1
ATOM 874 N N . SER A 1 106 ? 2.519 12.746 13.800 1.00 79.88 106 SER A N 1
ATOM 875 C CA . SER A 1 106 ? 2.228 13.549 14.996 1.00 79.88 106 SER A CA 1
ATOM 876 C C . SER A 1 106 ? 1.741 14.953 14.656 1.00 79.88 106 SER A C 1
ATOM 878 O O . SER A 1 106 ? 0.772 15.425 15.241 1.00 79.88 106 SER A O 1
ATOM 880 N N . ASP A 1 107 ? 2.358 15.584 13.660 1.00 82.06 107 ASP A N 1
ATOM 881 C CA . ASP A 1 107 ? 2.115 16.989 13.316 1.00 82.06 107 ASP A CA 1
ATOM 882 C C . ASP A 1 107 ? 0.703 17.227 12.771 1.00 82.06 107 ASP A C 1
ATOM 884 O O . ASP A 1 107 ? 0.151 18.316 12.904 1.00 82.06 107 ASP A O 1
ATOM 888 N N . LYS A 1 108 ? 0.098 16.194 12.173 1.00 79.25 108 LYS A N 1
ATOM 889 C CA . LYS A 1 108 ? -1.289 16.216 11.686 1.00 79.25 108 LYS A CA 1
ATOM 890 C C . LYS A 1 108 ? -2.252 15.455 12.596 1.00 79.25 108 LYS A C 1
ATOM 892 O O . LYS A 1 108 ? -3.414 15.284 12.233 1.00 79.25 108 LYS A O 1
ATOM 897 N N . ASN A 1 109 ? -1.778 14.994 13.756 1.00 82.31 109 ASN A N 1
ATOM 898 C CA . ASN A 1 109 ? -2.520 14.134 14.676 1.00 82.31 109 ASN A CA 1
ATOM 899 C C . ASN A 1 109 ? -3.097 12.878 13.983 1.00 82.31 109 ASN A C 1
ATOM 901 O O . ASN A 1 109 ? -4.195 12.423 14.301 1.00 82.31 109 ASN A O 1
ATOM 905 N N . TRP A 1 110 ? -2.375 12.336 12.996 1.00 88.31 110 TRP A N 1
ATOM 906 C CA . TRP A 1 110 ? -2.766 11.110 12.304 1.00 88.31 110 TRP A CA 1
ATOM 907 C C . TRP A 1 110 ? -2.211 9.900 13.042 1.00 88.31 110 TRP A C 1
ATOM 909 O O . TRP A 1 110 ? -0.996 9.772 13.227 1.00 88.31 110 TRP A O 1
ATOM 919 N N . VAL A 1 111 ? -3.111 8.994 13.415 1.00 92.50 111 VAL A N 1
ATOM 920 C CA . VAL A 1 111 ? -2.746 7.687 13.964 1.00 92.50 111 VAL A CA 1
ATOM 921 C C . VAL A 1 111 ? -2.088 6.810 12.903 1.00 92.50 111 VAL A C 1
ATOM 923 O O . VAL A 1 111 ? -2.155 7.126 11.713 1.00 92.50 111 VAL A O 1
ATOM 926 N N . ASN A 1 112 ? -1.487 5.696 13.325 1.00 95.44 112 ASN A N 1
ATOM 927 C CA . ASN A 1 112 ? -0.817 4.753 12.431 1.00 95.44 112 ASN A CA 1
ATOM 928 C C . ASN A 1 112 ? -1.650 4.435 11.174 1.00 95.44 112 ASN A C 1
ATOM 930 O O . ASN A 1 112 ? -2.725 3.846 11.267 1.00 95.44 112 ASN A O 1
ATOM 934 N N . PHE A 1 113 ? -1.120 4.789 10.005 1.00 95.31 113 PHE A N 1
ATOM 935 C CA . PHE A 1 113 ? -1.672 4.463 8.690 1.00 95.31 113 PHE A CA 1
ATOM 936 C C . PHE A 1 113 ? -0.661 3.669 7.872 1.00 95.31 113 PHE A C 1
ATOM 938 O O . PHE A 1 113 ? 0.545 3.739 8.112 1.00 95.31 113 PHE A O 1
ATOM 945 N N . TYR A 1 114 ? -1.145 2.940 6.875 1.00 95.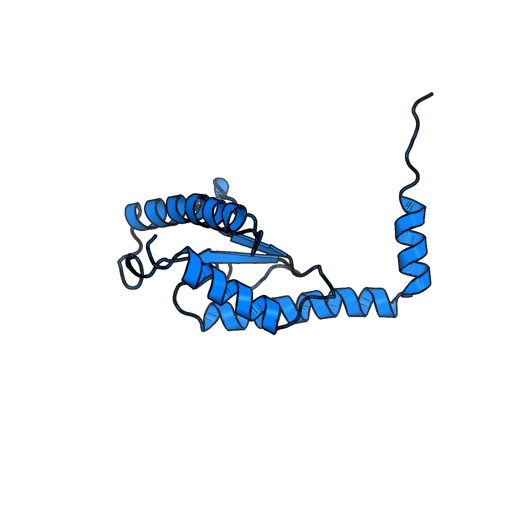88 114 TYR A N 1
ATOM 946 C CA . TYR A 1 114 ? -0.323 2.185 5.940 1.00 95.88 114 TYR A CA 1
ATOM 947 C C . TYR A 1 114 ? 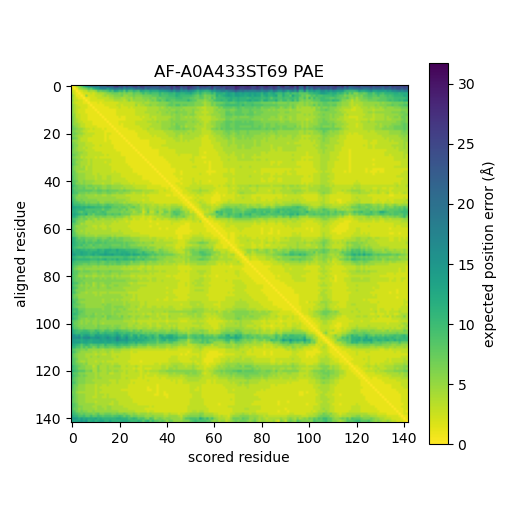0.084 3.044 4.757 1.00 95.88 114 TYR A C 1
ATOM 949 O O . TYR A 1 114 ? -0.721 3.823 4.249 1.00 95.88 114 TYR A O 1
ATOM 957 N N . ARG A 1 115 ? 1.322 2.859 4.295 1.00 94.88 115 ARG A N 1
ATOM 958 C CA . ARG A 1 115 ? 1.841 3.473 3.073 1.00 94.88 115 ARG A CA 1
ATOM 959 C C . ARG A 1 115 ? 2.353 2.394 2.129 1.00 94.88 115 ARG A C 1
ATOM 961 O O . ARG A 1 115 ? 3.347 1.729 2.428 1.00 94.88 115 ARG A O 1
ATOM 968 N N . ILE A 1 116 ? 1.708 2.271 0.975 1.00 94.06 116 ILE A N 1
ATOM 969 C CA . ILE A 1 116 ? 2.165 1.436 -0.141 1.00 94.06 116 ILE A CA 1
ATOM 970 C C . ILE A 1 116 ? 2.743 2.319 -1.253 1.00 94.06 116 ILE A C 1
ATOM 972 O O . ILE A 1 116 ? 2.281 3.441 -1.461 1.00 94.06 116 ILE A O 1
ATOM 976 N N . ILE A 1 117 ? 3.780 1.820 -1.930 1.00 94.25 117 ILE A N 1
ATOM 977 C CA . ILE A 1 117 ? 4.506 2.526 -2.992 1.00 94.25 117 ILE A CA 1
ATOM 978 C C . ILE A 1 117 ? 4.505 1.653 -4.250 1.00 94.25 117 ILE A C 1
ATOM 980 O O . ILE A 1 117 ? 5.088 0.566 -4.246 1.00 94.25 117 ILE A O 1
ATOM 984 N N . MET A 1 118 ? 3.889 2.132 -5.331 1.00 93.94 118 MET A N 1
ATOM 985 C CA . MET A 1 118 ? 3.727 1.388 -6.590 1.00 93.94 118 MET A CA 1
ATOM 986 C C . MET A 1 118 ? 4.958 1.521 -7.495 1.00 93.94 118 MET A C 1
ATOM 988 O O . MET A 1 118 ? 4.915 2.141 -8.550 1.00 93.94 118 MET A O 1
ATOM 992 N N . LEU A 1 119 ? 6.096 0.976 -7.052 1.00 90.94 119 LEU A N 1
ATOM 993 C CA . LEU A 1 119 ? 7.374 1.082 -7.778 1.00 90.94 119 LEU A CA 1
ATOM 994 C C . LEU A 1 119 ? 7.750 -0.189 -8.560 1.00 90.94 119 LEU A C 1
ATOM 996 O O . LEU A 1 119 ? 8.572 -0.148 -9.480 1.00 90.94 119 LEU A O 1
ATOM 1000 N N . ASN A 1 120 ? 7.217 -1.344 -8.158 1.00 91.00 120 ASN A N 1
ATOM 1001 C CA . ASN A 1 120 ? 7.590 -2.621 -8.753 1.00 91.00 120 ASN A CA 1
ATOM 1002 C C . ASN A 1 120 ? 6.833 -2.844 -10.070 1.00 91.00 120 ASN A C 1
ATOM 1004 O O . ASN A 1 120 ? 5.625 -3.044 -10.070 1.00 91.00 120 ASN A O 1
ATOM 1008 N N . ARG A 1 121 ? 7.576 -2.886 -11.182 1.00 87.88 121 ARG A N 1
ATOM 1009 C CA . ARG A 1 121 ? 7.038 -3.086 -12.539 1.00 87.88 121 ARG A CA 1
ATOM 1010 C C . ARG A 1 121 ? 6.373 -4.445 -12.776 1.00 87.88 121 ARG A C 1
ATOM 1012 O O . ARG A 1 121 ? 5.771 -4.647 -13.819 1.00 87.88 121 ARG A O 1
ATOM 1019 N N . HIS A 1 122 ? 6.578 -5.398 -11.873 1.00 90.94 122 HIS A N 1
ATOM 1020 C CA . HIS A 1 122 ? 5.994 -6.734 -11.961 1.00 90.94 122 HIS A CA 1
ATOM 1021 C C . HIS A 1 122 ? 4.675 -6.847 -11.195 1.00 90.94 122 HIS A C 1
ATOM 1023 O O . HIS A 1 122 ? 4.104 -7.930 -11.167 1.00 90.94 122 HIS A O 1
ATOM 1029 N N . LEU A 1 123 ? 4.215 -5.762 -10.558 1.00 93.06 123 LEU A N 1
ATOM 1030 C CA . LEU A 1 123 ? 2.905 -5.739 -9.925 1.00 93.06 123 LEU A CA 1
ATOM 1031 C C . LEU A 1 123 ? 1.822 -5.890 -10.985 1.00 93.06 123 LEU A C 1
ATOM 1033 O O . LEU A 1 123 ? 1.795 -5.168 -11.980 1.00 93.06 123 LEU A O 1
ATOM 1037 N N . THR A 1 124 ? 0.922 -6.825 -10.730 1.00 93.88 124 THR A N 1
ATOM 1038 C CA . THR A 1 124 ? -0.305 -7.005 -11.490 1.00 93.88 124 THR A CA 1
ATOM 1039 C C . THR A 1 124 ? -1.494 -6.529 -10.665 1.00 93.88 124 THR A C 1
ATOM 1041 O O . THR A 1 124 ? -1.448 -6.498 -9.434 1.00 93.88 124 THR A O 1
ATOM 1044 N N . HIS A 1 125 ? -2.614 -6.233 -11.324 1.00 94.56 125 HIS A N 1
ATOM 1045 C CA . HIS A 1 125 ? -3.864 -5.917 -10.626 1.00 94.56 125 HIS A CA 1
ATOM 1046 C C . HIS A 1 125 ? -4.305 -7.033 -9.668 1.00 94.56 125 HIS A C 1
ATOM 1048 O O . HIS A 1 125 ? -4.866 -6.746 -8.617 1.00 94.56 125 HIS A O 1
ATOM 1054 N N . ARG A 1 126 ? -3.966 -8.294 -9.969 1.00 96.12 126 ARG A N 1
ATOM 1055 C CA . ARG A 1 126 ? -4.218 -9.428 -9.074 1.00 96.12 126 ARG A CA 1
ATOM 1056 C C . ARG A 1 126 ? -3.410 -9.341 -7.782 1.00 96.12 126 ARG A C 1
ATOM 1058 O O . ARG A 1 126 ? -3.936 -9.677 -6.728 1.00 96.12 126 ARG A O 1
ATOM 1065 N N . ASP A 1 127 ? -2.156 -8.897 -7.852 1.00 95.69 127 ASP A N 1
ATOM 1066 C CA . ASP A 1 127 ? -1.340 -8.692 -6.652 1.00 95.69 127 ASP A CA 1
ATOM 1067 C C . ASP A 1 127 ? -1.933 -7.577 -5.785 1.00 95.69 127 ASP A C 1
ATOM 1069 O O . ASP A 1 127 ? -1.952 -7.688 -4.563 1.00 95.69 127 ASP A O 1
ATOM 1073 N N . LEU A 1 128 ? -2.462 -6.525 -6.418 1.00 95.25 128 LEU A N 1
ATOM 1074 C CA . LEU A 1 128 ? -3.137 -5.414 -5.745 1.00 95.25 128 LEU A CA 1
ATOM 1075 C C . LEU A 1 128 ? -4.458 -5.843 -5.095 1.00 95.25 128 LEU A C 1
ATOM 1077 O O . LEU A 1 128 ? -4.722 -5.474 -3.953 1.00 95.25 128 LEU A O 1
ATOM 1081 N N . ASP A 1 129 ? -5.258 -6.657 -5.781 1.00 96.25 129 ASP A N 1
ATOM 1082 C CA . ASP A 1 129 ? -6.475 -7.238 -5.210 1.00 96.25 129 ASP A CA 1
ATOM 1083 C C . ASP A 1 129 ? -6.127 -8.168 -4.028 1.00 96.25 129 ASP A C 1
ATOM 1085 O O . ASP A 1 129 ? -6.743 -8.075 -2.964 1.00 96.25 129 ASP A O 1
ATOM 1089 N N . PHE A 1 130 ? -5.060 -8.969 -4.157 1.00 96.69 130 PHE A N 1
ATOM 1090 C CA . PHE A 1 130 ? -4.545 -9.813 -3.075 1.00 96.69 130 PHE A CA 1
ATOM 1091 C C . PHE A 1 130 ? -4.131 -9.002 -1.843 1.00 96.69 130 PHE A C 1
ATOM 1093 O O . PHE A 1 130 ? -4.342 -9.464 -0.724 1.00 96.69 130 PHE A O 1
ATOM 1100 N N . VAL A 1 131 ? -3.595 -7.782 -2.004 1.00 96.06 131 VAL A N 1
ATOM 1101 C CA . VAL A 1 131 ? -3.326 -6.903 -0.853 1.00 96.06 131 VAL A CA 1
ATOM 1102 C C . VAL A 1 131 ? -4.601 -6.715 -0.030 1.00 96.06 131 VAL A C 1
ATOM 1104 O O . VAL A 1 131 ? -4.577 -6.932 1.176 1.00 96.06 131 VAL A O 1
ATOM 1107 N N . LEU A 1 132 ? -5.719 -6.347 -0.656 1.00 95.56 132 LEU A N 1
ATOM 1108 C CA . LEU A 1 132 ? -6.971 -6.078 0.059 1.00 95.56 132 LEU A CA 1
ATOM 1109 C C . LEU A 1 132 ? -7.519 -7.336 0.740 1.00 95.56 132 LEU A C 1
ATOM 1111 O O . LEU A 1 132 ? -7.899 -7.289 1.913 1.00 95.56 132 LEU A O 1
ATOM 1115 N N . GLU A 1 133 ? -7.497 -8.466 0.032 1.00 96.00 133 GLU A N 1
ATOM 1116 C CA . GLU A 1 133 ? -7.898 -9.770 0.570 1.00 96.00 133 GLU A CA 1
ATOM 1117 C C . GLU A 1 133 ? -7.056 -10.164 1.786 1.00 96.00 133 GLU A C 1
ATOM 1119 O O . GLU A 1 133 ? -7.584 -10.640 2.793 1.00 96.00 133 GLU A O 1
ATOM 1124 N N . GLU A 1 134 ? -5.748 -9.928 1.725 1.00 96.38 134 GLU A N 1
ATOM 1125 C CA . GLU A 1 134 ? -4.824 -10.294 2.787 1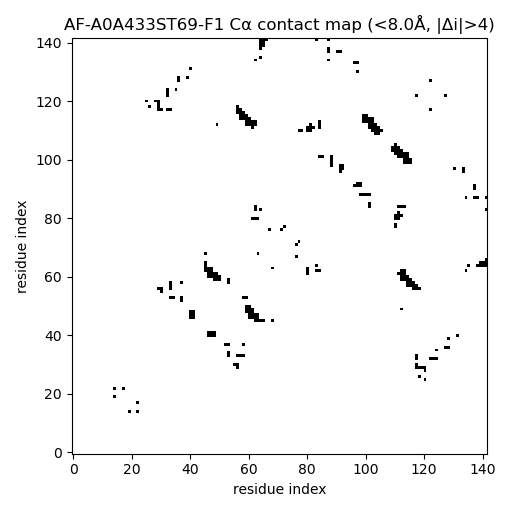.00 96.38 134 GLU A CA 1
ATOM 1126 C C . GLU A 1 134 ? -4.985 -9.397 4.021 1.00 96.38 134 GLU A C 1
ATOM 1128 O O . GLU A 1 134 ? -4.886 -9.880 5.151 1.00 96.38 134 GLU A O 1
ATOM 1133 N N . PHE A 1 135 ? -5.309 -8.113 3.840 1.00 95.69 135 PHE A N 1
ATOM 1134 C CA . PHE A 1 135 ? -5.695 -7.231 4.946 1.00 95.69 135 PHE A CA 1
ATOM 1135 C C . PHE A 1 135 ? -6.964 -7.720 5.647 1.00 95.69 135 PHE A C 1
ATOM 1137 O O . PHE A 1 135 ? -6.968 -7.840 6.874 1.00 95.69 135 PHE A O 1
ATOM 1144 N N . GLU A 1 136 ? -8.010 -8.057 4.887 1.00 94.38 136 GLU A N 1
ATOM 1145 C CA . GLU A 1 136 ? -9.244 -8.627 5.441 1.00 94.38 136 GLU A CA 1
ATOM 1146 C C . GLU A 1 136 ? -8.970 -9.944 6.171 1.00 94.38 136 GLU A C 1
ATOM 1148 O O . GLU A 1 136 ? -9.408 -10.138 7.305 1.00 94.38 136 GLU A O 1
ATOM 1153 N N . ARG A 1 137 ? -8.196 -10.846 5.557 1.00 95.25 137 ARG A N 1
ATOM 1154 C CA . ARG A 1 137 ? -7.865 -12.154 6.131 1.00 95.25 137 ARG A CA 1
ATOM 1155 C C . ARG A 1 137 ? -7.068 -12.023 7.422 1.00 95.25 137 ARG A C 1
ATOM 1157 O O . ARG A 1 137 ? -7.346 -12.736 8.381 1.00 95.25 137 ARG A O 1
ATOM 1164 N N . LEU A 1 138 ? -6.079 -11.135 7.475 1.00 95.00 138 LEU A N 1
ATOM 1165 C CA . LEU A 1 138 ? -5.239 -10.953 8.661 1.00 95.00 138 LEU A CA 1
ATOM 1166 C C . LEU A 1 138 ? -5.902 -10.090 9.740 1.00 95.00 138 LEU A C 1
ATOM 1168 O O . LEU A 1 138 ? -5.481 -10.155 10.896 1.00 95.00 138 LEU A O 1
ATOM 1172 N N . GLY A 1 139 ? -6.902 -9.288 9.372 1.00 92.50 139 GLY A N 1
ATOM 1173 C CA . GLY A 1 139 ? -7.553 -8.317 10.244 1.00 92.50 139 GLY A CA 1
ATOM 1174 C C . GLY A 1 139 ? -9.007 -8.623 10.595 1.00 92.50 139 GLY A C 1
ATOM 1175 O O . GLY A 1 139 ? -9.667 -7.747 11.152 1.00 92.50 139 GLY A O 1
ATOM 1176 N N . HIS A 1 140 ? -9.535 -9.800 10.249 1.00 90.06 140 HIS A N 1
ATOM 1177 C CA . HIS A 1 140 ? -10.944 -10.155 10.475 1.00 90.06 140 HIS A CA 1
ATOM 1178 C C . HIS A 1 140 ? -11.342 -10.226 11.961 1.00 90.06 140 HIS A C 1
ATOM 1180 O O . HIS A 1 140 ? -12.491 -9.947 12.296 1.00 90.06 140 HIS A O 1
ATOM 1186 N N . ASP A 1 141 ? -10.405 -10.593 12.834 1.00 89.62 141 ASP A N 1
ATOM 1187 C CA . ASP A 1 141 ? -10.553 -10.796 14.283 1.00 89.62 141 ASP A CA 1
ATOM 1188 C C . ASP A 1 141 ? -9.850 -9.714 15.130 1.00 89.62 141 ASP A C 1
ATOM 1190 O O 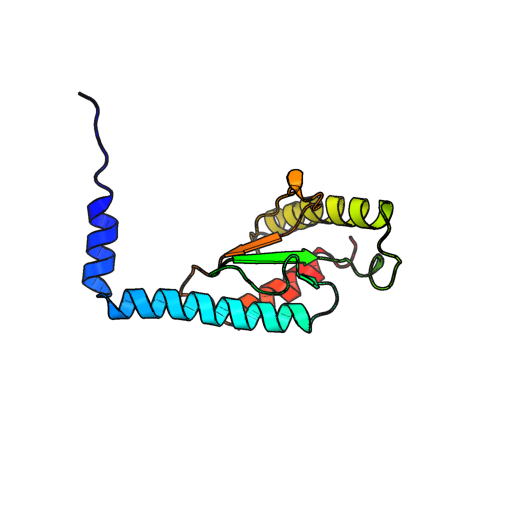. ASP A 1 141 ? -9.776 -9.846 16.353 1.00 89.62 141 ASP A O 1
ATOM 1194 N N . LEU A 1 142 ? -9.313 -8.664 14.491 1.00 87.81 142 LEU A N 1
ATOM 1195 C CA . LEU A 1 142 ? -8.649 -7.534 15.161 1.00 87.81 142 LEU A CA 1
ATOM 1196 C C . LEU A 1 142 ? -9.610 -6.440 15.621 1.00 87.81 142 LEU A C 1
ATOM 1198 O O . LEU A 1 142 ? -10.751 -6.350 15.123 1.00 87.81 142 LEU A O 1
#

Sequence (142 aa):
MCGRNVDIVKLWMQWRALGDAGMEEKIDLGFENAQYFTEKLKVTEGFKMVLPEFQCINICFWYIPRRLRGKIEDKAWWQEVNDVAPKLKERMMKAGTLMIQYQALSDKNWVNFYRIIMLNRHLTHRDLDFVLEEFERLGHDL